Protein AF-A0A2N1PEW1-F1 (afdb_monomer_lite)

Sequence (87 aa):
TYKRVNAIDQVKNEGKSAIPSETSILNAIWTDCYLYYKESDILYKTPMNDDISVTMQCPNPKAFYATEIDDNSGGQVISIIPKEAIK

Structure (mmCIF, N/CA/C/O backbone):
data_AF-A0A2N1PEW1-F1
#
_entry.id   AF-A0A2N1PEW1-F1
#
loop_
_atom_site.group_PDB
_atom_site.id
_atom_site.type_symbol
_atom_site.label_atom_id
_atom_site.label_alt_id
_atom_site.label_comp_id
_atom_site.label_asym_id
_atom_site.label_entity_id
_atom_site.label_seq_id
_atom_site.pdbx_PDB_ins_code
_atom_site.Cartn_x
_atom_site.Cartn_y
_atom_site.Cartn_z
_atom_site.occupancy
_atom_site.B_iso_or_equiv
_atom_site.auth_seq_id
_atom_site.auth_comp_id
_atom_site.auth_asym_id
_atom_site.auth_atom_id
_atom_site.pdbx_PDB_model_num
ATOM 1 N N . THR A 1 1 ? 2.173 5.590 -19.624 1.00 46.44 1 THR A N 1
ATOM 2 C CA . THR A 1 1 ? 3.029 6.736 -19.252 1.00 46.44 1 THR A CA 1
ATOM 3 C C . THR A 1 1 ? 2.825 7.115 -17.801 1.00 46.44 1 THR A C 1
ATOM 5 O O . THR A 1 1 ? 1.685 7.332 -17.441 1.00 46.44 1 THR A O 1
ATOM 8 N N . TYR A 1 2 ? 3.868 7.187 -16.971 1.00 52.62 2 TYR A N 1
ATOM 9 C CA . TYR A 1 2 ? 3.755 7.495 -15.530 1.00 52.62 2 TYR A CA 1
ATOM 10 C C . TYR A 1 2 ? 3.497 8.972 -15.269 1.00 52.62 2 TYR A C 1
ATOM 12 O O . TYR A 1 2 ? 3.995 9.817 -16.001 1.00 52.62 2 TYR A O 1
ATOM 20 N N . LYS A 1 3 ? 2.740 9.300 -14.223 1.00 48.34 3 LYS A N 1
ATOM 21 C CA . LYS A 1 3 ? 2.551 10.684 -13.785 1.00 48.34 3 LYS A CA 1
ATOM 22 C C . LYS A 1 3 ? 3.169 10.835 -12.404 1.00 48.34 3 LYS A C 1
ATOM 24 O O . LYS A 1 3 ? 2.781 10.127 -11.482 1.00 48.34 3 LYS A O 1
ATOM 29 N N . ARG A 1 4 ? 4.102 11.776 -12.245 1.00 52.28 4 ARG A N 1
ATOM 30 C CA . ARG A 1 4 ? 4.428 12.289 -10.912 1.00 52.28 4 ARG A CA 1
ATOM 31 C C . ARG A 1 4 ? 3.231 13.099 -10.438 1.00 52.28 4 ARG A C 1
ATOM 33 O O . ARG A 1 4 ? 2.966 14.180 -10.963 1.00 52.28 4 ARG A O 1
ATOM 40 N N . VAL A 1 5 ? 2.493 12.557 -9.482 1.00 51.91 5 VAL A N 1
ATOM 41 C CA . VAL A 1 5 ? 1.516 13.322 -8.717 1.00 51.91 5 VAL A CA 1
ATOM 42 C C . VAL A 1 5 ? 2.068 13.371 -7.305 1.00 51.91 5 VAL A C 1
ATOM 44 O O . VAL A 1 5 ? 2.016 12.381 -6.585 1.00 51.91 5 VAL A O 1
ATOM 47 N N . ASN A 1 6 ? 2.658 14.501 -6.918 1.0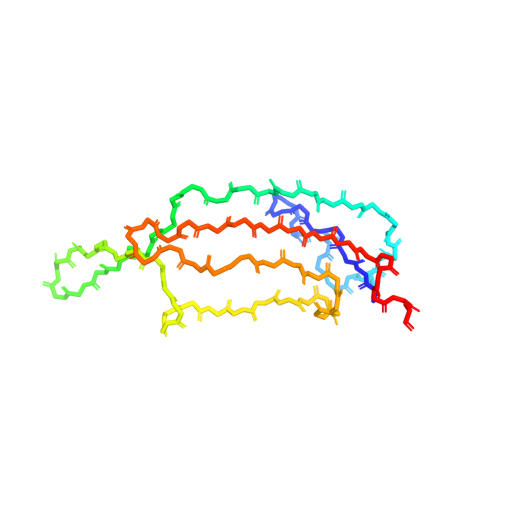0 45.19 6 ASN A N 1
ATOM 48 C CA . ASN A 1 6 ? 2.789 14.771 -5.495 1.00 45.19 6 ASN A CA 1
ATOM 49 C C . ASN A 1 6 ? 1.358 14.946 -4.985 1.00 45.19 6 ASN A C 1
ATOM 51 O O . ASN A 1 6 ? 0.641 15.805 -5.496 1.00 45.19 6 ASN A O 1
ATOM 55 N N . ALA A 1 7 ? 0.941 14.149 -4.001 1.00 51.22 7 ALA A N 1
ATOM 56 C CA . ALA A 1 7 ? -0.385 14.259 -3.384 1.00 51.22 7 ALA A CA 1
ATOM 57 C C . ALA A 1 7 ? -0.692 15.682 -2.853 1.00 51.22 7 ALA A C 1
ATOM 59 O O . ALA A 1 7 ? -1.845 16.026 -2.636 1.00 51.22 7 ALA A O 1
ATOM 60 N N . ILE A 1 8 ? 0.341 16.520 -2.699 1.00 49.31 8 ILE A N 1
ATOM 61 C CA . ILE A 1 8 ? 0.286 17.900 -2.201 1.00 49.31 8 ILE A CA 1
ATOM 62 C C . ILE A 1 8 ? -0.041 18.952 -3.288 1.00 49.31 8 ILE A C 1
ATOM 64 O O . ILE A 1 8 ? -0.454 20.052 -2.936 1.00 49.31 8 ILE A O 1
ATOM 68 N N . ASP A 1 9 ? 0.078 18.657 -4.592 1.00 51.47 9 ASP A N 1
ATOM 69 C CA . ASP A 1 9 ? -0.252 19.624 -5.664 1.00 51.47 9 ASP A CA 1
ATOM 70 C C . ASP A 1 9 ? -1.047 18.971 -6.806 1.00 51.47 9 ASP A C 1
ATOM 72 O O . ASP A 1 9 ? -0.519 18.608 -7.864 1.00 51.47 9 ASP A O 1
ATOM 76 N N . GLN A 1 10 ? -2.3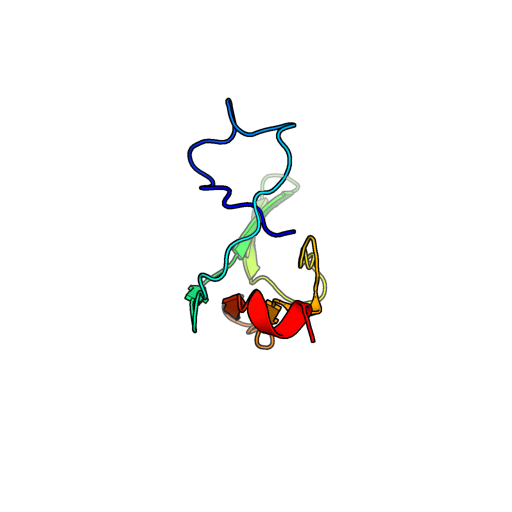48 18.789 -6.564 1.00 56.25 10 GLN A N 1
ATOM 77 C CA . GLN A 1 10 ? -3.297 18.306 -7.573 1.00 56.25 10 GLN A CA 1
ATOM 78 C C . GLN A 1 10 ? -3.893 19.444 -8.424 1.00 56.25 10 GLN A C 1
ATOM 80 O O . GLN A 1 10 ? -4.162 19.247 -9.609 1.00 56.25 10 GLN A O 1
ATOM 85 N N . VAL A 1 11 ? -3.985 20.665 -7.883 1.00 60.47 11 VAL A N 1
ATOM 86 C CA . VAL A 1 11 ? -4.785 21.775 -8.445 1.00 60.47 11 VAL A CA 1
ATOM 87 C C . VAL A 1 11 ? -4.352 22.202 -9.855 1.00 60.47 11 VAL A C 1
ATOM 89 O O . VAL A 1 11 ? -5.191 22.571 -10.671 1.00 60.47 11 VAL A O 1
ATOM 92 N N . LYS A 1 12 ? -3.052 22.156 -10.184 1.00 64.62 12 LYS A N 1
ATOM 93 C CA . LYS A 1 12 ? -2.536 22.573 -11.512 1.00 64.62 12 LYS A CA 1
ATOM 94 C C . LYS A 1 12 ? -2.062 21.420 -12.400 1.00 64.62 12 LYS A C 1
ATOM 96 O O . LYS A 1 12 ? -1.570 21.658 -13.514 1.00 64.62 12 LYS A O 1
ATOM 101 N N . ASN A 1 13 ? -2.160 20.190 -11.900 1.00 63.59 13 ASN A N 1
ATOM 102 C CA . ASN A 1 13 ? -1.644 18.997 -12.564 1.00 63.59 13 ASN A CA 1
ATOM 103 C C . ASN A 1 13 ? -2.767 18.074 -13.065 1.00 63.59 13 ASN A C 1
ATOM 105 O O . ASN A 1 13 ? -2.518 17.225 -13.923 1.00 63.59 13 ASN A O 1
ATOM 109 N N . GLU A 1 14 ? -3.997 18.199 -12.565 1.00 60.56 14 GLU A N 1
ATOM 110 C CA . GLU A 1 14 ? -5.163 17.482 -13.097 1.00 60.56 14 GLU A CA 1
ATOM 111 C C . GLU A 1 14 ? -5.399 17.801 -14.588 1.00 60.56 14 GLU A C 1
ATOM 113 O O . GLU A 1 14 ? -5.237 18.931 -15.040 1.00 60.56 14 GLU A O 1
ATOM 118 N N . GLY A 1 15 ? -5.690 16.770 -15.391 1.00 61.09 15 GLY A N 1
ATOM 119 C CA . GLY A 1 15 ? -5.952 16.889 -16.835 1.00 61.09 15 GLY A CA 1
ATOM 120 C C . GLY A 1 15 ? -4.734 16.957 -17.771 1.00 61.09 15 GLY A C 1
ATOM 121 O O . GLY A 1 15 ? -4.888 16.741 -18.971 1.00 61.09 15 GLY A O 1
ATOM 122 N N . LYS A 1 16 ? -3.513 17.200 -17.270 1.00 67.06 16 LYS A N 1
ATOM 123 C CA . LYS A 1 16 ? -2.304 17.192 -18.118 1.00 67.06 16 LYS A CA 1
ATOM 124 C C . LYS A 1 16 ? -1.837 15.773 -18.445 1.00 67.06 16 LYS A C 1
ATOM 126 O O . LYS A 1 16 ? -1.900 14.880 -17.595 1.00 67.06 16 LYS A O 1
ATOM 131 N N . SER A 1 17 ? -1.307 15.597 -19.659 1.00 64.19 17 SER A N 1
ATOM 132 C CA . SER A 1 17 ? -0.686 14.345 -20.095 1.00 64.19 17 SER A CA 1
ATOM 133 C C . SER A 1 17 ? 0.407 13.917 -19.122 1.00 64.19 17 SER A C 1
ATOM 135 O O . SER A 1 17 ? 1.271 14.708 -18.742 1.00 64.19 17 SER A O 1
ATOM 137 N N . ALA A 1 18 ? 0.372 12.647 -18.731 1.00 66.81 18 ALA A N 1
ATOM 138 C CA . ALA A 1 18 ? 1.440 12.035 -17.960 1.00 66.81 18 ALA A CA 1
ATOM 139 C C . ALA A 1 18 ? 2.771 12.159 -18.730 1.00 66.81 18 ALA A C 1
ATOM 141 O O . ALA A 1 18 ? 2.796 11.955 -19.944 1.00 66.81 18 ALA A O 1
ATOM 142 N N . ILE A 1 19 ? 3.868 12.481 -18.038 1.00 71.19 19 ILE A N 1
ATOM 143 C CA . ILE A 1 19 ? 5.210 12.584 -18.634 1.00 71.19 19 ILE A CA 1
ATOM 144 C C . ILE A 1 19 ? 5.996 11.327 -18.252 1.00 71.19 19 ILE A C 1
ATOM 146 O O . ILE A 1 19 ? 6.173 11.091 -17.055 1.00 71.19 19 ILE A O 1
ATOM 150 N N . PRO A 1 20 ? 6.496 10.531 -19.220 1.00 70.81 20 PRO A N 1
ATOM 151 C CA . PRO A 1 20 ? 7.261 9.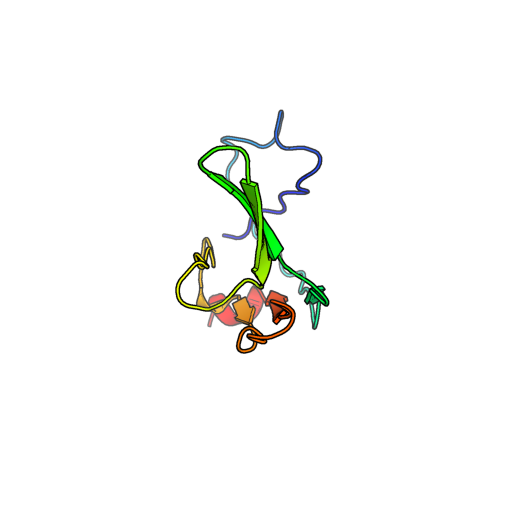332 -18.909 1.00 70.81 20 PRO A CA 1
ATOM 152 C C . PRO A 1 20 ? 8.439 9.670 -17.996 1.00 70.81 20 PRO A C 1
ATOM 154 O O . PRO A 1 20 ? 9.167 10.631 -18.232 1.00 70.81 20 PRO A O 1
ATOM 157 N N . SER A 1 21 ? 8.621 8.877 -16.946 1.00 74.62 21 SER A N 1
ATOM 158 C CA . SER A 1 21 ? 9.758 9.002 -16.044 1.00 74.62 21 SER A CA 1
ATOM 159 C C . SER A 1 21 ? 10.479 7.670 -15.961 1.00 74.62 21 SER A C 1
ATOM 161 O O . SER A 1 21 ? 9.842 6.621 -15.944 1.00 74.62 21 SER A O 1
ATOM 163 N N . GLU A 1 22 ? 11.803 7.734 -15.885 1.00 83.06 22 GLU A N 1
ATOM 164 C CA . GLU A 1 22 ? 12.668 6.585 -15.618 1.00 83.06 22 GLU A CA 1
ATOM 165 C C . GLU A 1 22 ? 12.986 6.407 -14.129 1.00 83.06 22 GLU A C 1
ATOM 167 O O . GLU A 1 22 ? 13.733 5.502 -13.764 1.00 83.06 22 GLU A O 1
ATOM 172 N N . THR A 1 23 ? 12.478 7.290 -13.266 1.00 85.62 23 THR A N 1
ATOM 173 C CA . THR A 1 23 ? 12.781 7.242 -11.837 1.00 85.62 23 THR A CA 1
ATOM 174 C C . THR A 1 23 ? 12.074 6.073 -11.172 1.00 85.62 23 THR A C 1
ATOM 176 O O . THR A 1 23 ? 10.856 5.953 -11.275 1.00 85.62 23 THR A O 1
ATOM 179 N N . SER A 1 24 ? 12.837 5.280 -10.425 1.00 90.19 24 SER A N 1
ATOM 180 C CA . SER A 1 24 ? 12.304 4.209 -9.590 1.00 90.19 24 SER A CA 1
ATOM 181 C C . SER A 1 24 ? 12.139 4.657 -8.141 1.00 90.19 24 SER A C 1
ATOM 183 O O . SER A 1 24 ? 12.932 5.445 -7.624 1.00 90.19 24 SER A O 1
ATOM 185 N N . ILE A 1 25 ? 11.122 4.113 -7.484 1.00 90.50 25 ILE A N 1
ATOM 186 C CA . ILE A 1 25 ? 10.922 4.159 -6.036 1.00 90.50 25 ILE A CA 1
ATOM 187 C C . ILE A 1 25 ? 11.058 2.720 -5.554 1.00 90.50 25 ILE A C 1
ATOM 189 O O . ILE A 1 25 ? 10.397 1.837 -6.093 1.00 90.50 25 ILE A O 1
ATOM 193 N N . LEU A 1 26 ? 11.931 2.475 -4.583 1.00 94.44 26 LEU A N 1
ATOM 194 C CA . LEU A 1 26 ? 12.223 1.129 -4.098 1.00 94.44 26 LEU A CA 1
ATOM 195 C C . LEU A 1 26 ? 11.890 1.042 -2.615 1.00 94.44 26 LEU A C 1
ATOM 197 O O . LEU A 1 26 ? 12.312 1.903 -1.846 1.00 94.44 26 LEU A O 1
ATOM 201 N N . ASN A 1 27 ? 11.177 -0.017 -2.240 1.00 95.12 27 ASN A N 1
ATOM 202 C CA . ASN A 1 27 ? 10.885 -0.389 -0.859 1.00 95.12 27 ASN A CA 1
ATOM 203 C C . ASN A 1 27 ? 10.287 0.757 -0.025 1.00 95.12 27 ASN A C 1
ATOM 205 O O . ASN A 1 27 ? 10.708 0.983 1.107 1.00 95.12 27 ASN A O 1
ATOM 209 N N . ALA A 1 28 ? 9.323 1.501 -0.574 1.00 94.81 28 ALA A N 1
ATOM 210 C CA . ALA A 1 28 ? 8.535 2.420 0.237 1.00 94.81 28 ALA A CA 1
ATOM 211 C C . ALA A 1 28 ? 7.675 1.595 1.202 1.00 94.81 28 ALA A C 1
ATOM 213 O O . ALA A 1 28 ? 6.982 0.676 0.769 1.00 94.81 28 ALA A O 1
ATOM 214 N N . ILE A 1 29 ? 7.744 1.901 2.496 1.00 94.38 29 ILE A N 1
ATOM 215 C CA . ILE A 1 29 ? 7.110 1.096 3.543 1.00 94.38 29 ILE A CA 1
ATOM 216 C C . ILE A 1 29 ? 5.929 1.867 4.121 1.00 94.38 29 ILE A C 1
ATOM 218 O O . ILE A 1 29 ? 6.105 2.939 4.701 1.00 94.38 29 ILE A O 1
ATOM 222 N N . TRP A 1 30 ? 4.741 1.286 4.003 1.00 93.12 30 TRP A N 1
ATOM 223 C CA . TRP A 1 30 ? 3.612 1.589 4.870 1.00 93.12 30 TRP A CA 1
ATOM 224 C C . TRP A 1 30 ? 3.720 0.668 6.078 1.00 93.12 30 TRP A C 1
ATOM 226 O O . TRP A 1 30 ? 3.616 -0.546 5.928 1.00 93.12 30 TRP A O 1
ATOM 236 N N . THR A 1 31 ? 3.996 1.220 7.259 1.00 95.12 31 THR A N 1
ATOM 237 C CA . THR A 1 31 ? 4.103 0.410 8.484 1.00 95.12 31 THR A CA 1
ATOM 238 C C . THR A 1 31 ? 2.733 0.079 9.059 1.00 95.12 31 THR A C 1
ATOM 240 O O . THR A 1 31 ? 2.533 -1.013 9.565 1.00 95.12 31 THR A O 1
ATOM 243 N N . ASP A 1 32 ? 1.802 1.026 8.959 1.00 95.75 32 ASP A N 1
ATOM 244 C CA . ASP A 1 32 ? 0.498 0.999 9.606 1.00 95.75 32 ASP A CA 1
ATOM 245 C C . ASP A 1 32 ? -0.532 1.689 8.706 1.00 95.75 32 ASP A C 1
ATOM 247 O O . ASP A 1 32 ? -0.414 2.886 8.419 1.00 95.75 32 ASP A O 1
ATOM 251 N N . CYS A 1 33 ? -1.559 0.960 8.276 1.00 94.50 33 CYS A N 1
ATOM 252 C CA . CYS A 1 33 ? -2.643 1.486 7.457 1.00 94.50 33 CYS A CA 1
ATOM 253 C C . CYS A 1 33 ? -3.991 1.029 8.017 1.00 94.50 33 CYS A C 1
ATOM 255 O O . CYS A 1 33 ? -4.284 -0.161 8.076 1.00 94.50 33 CYS A O 1
ATOM 257 N N . TYR A 1 34 ? -4.833 1.983 8.414 1.00 95.81 34 TYR A N 1
ATOM 258 C CA . TYR A 1 34 ? -6.122 1.691 9.034 1.00 95.81 34 TYR A CA 1
ATOM 259 C C . TYR A 1 34 ? -7.245 2.490 8.380 1.00 95.81 34 TYR A C 1
ATOM 261 O O . TYR A 1 34 ? -7.110 3.694 8.147 1.00 95.81 34 TYR A O 1
ATOM 269 N N . LEU A 1 35 ? -8.387 1.836 8.174 1.00 93.81 35 LEU A N 1
ATOM 270 C CA . LEU A 1 35 ? -9.657 2.493 7.913 1.00 93.81 35 LEU A CA 1
ATOM 271 C C . LEU A 1 35 ? -10.288 2.924 9.237 1.00 93.81 35 LEU A C 1
ATOM 273 O O . LEU A 1 35 ? -10.541 2.098 10.118 1.00 93.81 35 LEU A O 1
ATOM 277 N N . TYR A 1 36 ? -10.598 4.213 9.341 1.00 95.12 36 TYR A N 1
ATOM 278 C CA . TYR A 1 36 ? -11.457 4.741 10.394 1.00 95.12 36 TYR A CA 1
ATOM 279 C C . TYR A 1 36 ? -12.823 5.059 9.801 1.00 95.12 36 TYR A C 1
ATOM 281 O O . TYR A 1 36 ? -12.919 5.827 8.844 1.00 95.12 36 TYR A O 1
ATOM 289 N N . TYR A 1 37 ? -13.878 4.487 10.371 1.00 93.75 37 TYR A N 1
ATOM 290 C CA . TYR A 1 37 ? -15.250 4.751 9.946 1.00 93.75 37 TYR A CA 1
ATOM 291 C C . TYR A 1 37 ? -16.189 4.792 11.149 1.00 93.75 37 TYR A C 1
ATOM 293 O O . TYR A 1 37 ? -15.889 4.239 12.206 1.00 93.75 37 TYR A O 1
ATOM 301 N N . LYS A 1 38 ? -17.311 5.500 11.001 1.00 97.62 38 LYS A N 1
ATOM 302 C CA . LYS A 1 38 ? -18.292 5.705 12.067 1.00 97.62 38 LYS A CA 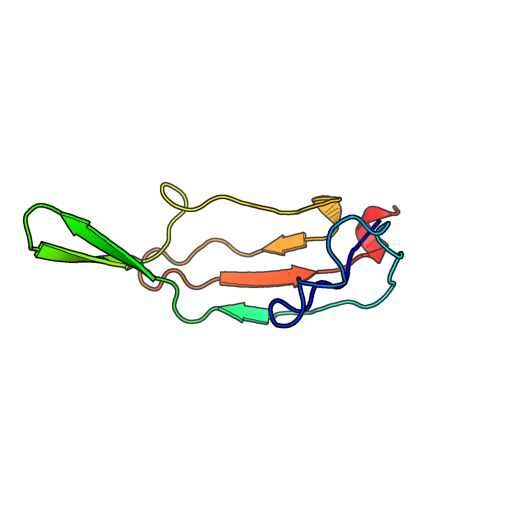1
ATOM 303 C C . LYS A 1 38 ? -19.631 5.106 11.658 1.00 97.62 38 LYS A C 1
ATOM 305 O O . LYS A 1 38 ? -20.163 5.471 10.613 1.00 97.62 38 LYS A O 1
ATOM 310 N N . GLU A 1 39 ? -20.185 4.250 12.504 1.00 96.38 39 GLU A N 1
ATOM 311 C CA . GLU A 1 39 ? -21.504 3.645 12.319 1.00 96.38 39 GLU A CA 1
ATOM 312 C C . GLU A 1 39 ? -22.257 3.671 13.651 1.00 96.38 39 GLU A C 1
ATOM 314 O O . GLU A 1 39 ? -21.699 3.319 14.686 1.00 96.38 39 GLU A O 1
ATOM 319 N N . SER A 1 40 ? -23.511 4.139 13.640 1.00 95.75 40 SER A N 1
ATOM 320 C CA . SER A 1 40 ? -24.354 4.247 14.848 1.00 95.75 40 SER A CA 1
ATOM 321 C C . SER A 1 40 ? -23.651 4.910 16.045 1.00 95.75 40 SER A C 1
ATOM 323 O O . SER A 1 40 ? -23.702 4.428 17.171 1.00 95.75 40 SER A O 1
ATOM 325 N N . ASP A 1 41 ? -22.950 6.013 15.780 1.00 96.25 41 ASP A N 1
ATOM 326 C CA 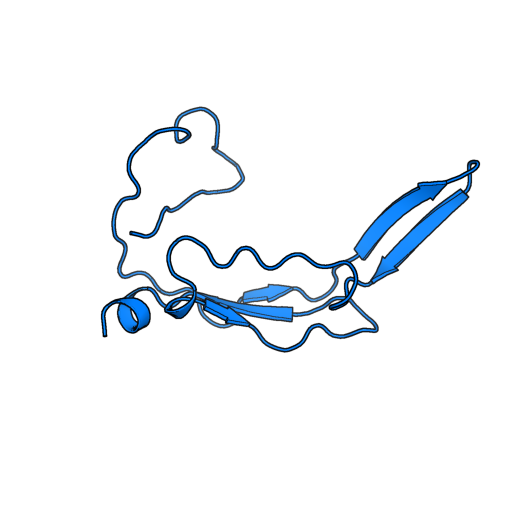. ASP A 1 41 ? -22.140 6.760 16.747 1.00 96.25 41 ASP A CA 1
ATOM 327 C C . ASP A 1 41 ? -20.880 6.082 17.314 1.00 96.25 41 ASP A C 1
ATOM 329 O O . ASP A 1 41 ? -20.125 6.720 18.050 1.00 96.25 41 ASP A O 1
ATOM 333 N N . ILE A 1 42 ? -20.561 4.862 16.880 1.00 97.56 42 ILE A N 1
ATOM 334 C CA . ILE A 1 42 ? -19.348 4.134 17.263 1.00 97.56 42 ILE A CA 1
ATOM 335 C C . ILE A 1 42 ? -18.259 4.357 16.207 1.00 97.56 42 ILE A C 1
ATOM 337 O O . ILE A 1 42 ? -18.501 4.209 15.009 1.00 97.56 42 ILE A O 1
ATOM 341 N N . LEU A 1 43 ? -17.054 4.733 16.649 1.00 97.06 43 LEU A N 1
ATOM 342 C CA . LEU A 1 43 ? -15.871 4.838 15.794 1.00 97.06 43 LEU A CA 1
ATOM 343 C C . LEU A 1 43 ? -15.144 3.491 15.754 1.00 97.06 43 LEU A C 1
ATOM 345 O O . LEU A 1 43 ? -14.682 3.001 16.784 1.00 97.06 43 LEU A O 1
ATOM 349 N N . TYR A 1 44 ? -14.994 2.941 14.558 1.00 96.38 44 TYR A N 1
ATOM 350 C CA . TYR A 1 44 ? -14.256 1.714 14.297 1.00 96.38 44 TYR A CA 1
ATOM 351 C C . TYR A 1 44 ? -12.878 2.036 13.724 1.00 96.38 44 TYR A C 1
ATOM 353 O O . TYR A 1 44 ? -12.712 2.988 12.959 1.00 96.38 44 TYR A O 1
ATOM 361 N N . LYS A 1 45 ? -11.893 1.210 14.085 1.00 96.12 45 LYS A N 1
ATOM 362 C CA . LYS A 1 45 ? -10.541 1.201 13.521 1.00 96.12 45 LYS A CA 1
ATOM 363 C C . LYS A 1 45 ? -10.267 -0.205 13.003 1.00 96.12 45 LYS A C 1
ATOM 365 O O . LYS A 1 45 ? -10.211 -1.136 13.799 1.00 96.12 45 LYS A O 1
ATOM 370 N N . THR A 1 46 ? -10.099 -0.345 11.694 1.00 95.94 46 THR A N 1
ATOM 371 C CA . THR A 1 46 ? -9.860 -1.642 11.041 1.00 95.94 46 THR A CA 1
ATOM 372 C C . THR A 1 46 ? -8.548 -1.573 10.264 1.00 95.94 46 THR A C 1
ATOM 374 O O . THR A 1 46 ? -8.386 -0.613 9.507 1.00 95.94 46 THR A O 1
ATOM 377 N N . PRO A 1 47 ? -7.589 -2.497 10.461 1.00 96.75 47 PRO A N 1
ATOM 378 C CA . PRO A 1 47 ? -6.399 -2.556 9.611 1.00 96.75 47 PRO A CA 1
ATOM 379 C C . PRO A 1 47 ? -6.816 -2.797 8.160 1.00 96.75 47 PRO A C 1
ATOM 381 O O . PRO A 1 47 ? -7.799 -3.494 7.909 1.00 96.75 47 PRO A O 1
ATOM 384 N N . MET A 1 48 ? -6.107 -2.189 7.207 1.00 95.25 48 MET A N 1
ATOM 385 C CA . MET A 1 48 ? -6.312 -2.534 5.802 1.00 95.25 48 MET A CA 1
ATOM 386 C C . MET A 1 48 ? -5.996 -4.006 5.573 1.00 95.25 48 MET A C 1
ATOM 388 O O . MET A 1 48 ? -5.063 -4.542 6.157 1.00 95.25 48 MET A O 1
ATOM 392 N N . ASN A 1 49 ? -6.781 -4.635 4.713 1.00 94.38 49 ASN A N 1
ATOM 393 C CA . ASN A 1 49 ? -6.603 -6.012 4.276 1.00 94.38 49 ASN A CA 1
ATOM 394 C C . ASN A 1 49 ? -7.094 -6.138 2.829 1.00 94.38 49 ASN A C 1
ATOM 396 O O . ASN A 1 49 ? -7.601 -5.171 2.246 1.00 94.38 49 ASN A O 1
ATOM 400 N N . ASP A 1 50 ? -6.948 -7.322 2.249 1.00 91.31 50 ASP A N 1
ATOM 401 C CA . ASP A 1 50 ? -7.307 -7.558 0.851 1.00 91.31 50 ASP A CA 1
ATOM 402 C C . ASP A 1 50 ? -8.813 -7.383 0.570 1.00 91.31 50 ASP A C 1
ATOM 404 O O . ASP A 1 50 ? -9.169 -6.946 -0.523 1.00 91.31 50 ASP A O 1
ATOM 408 N N . ASP A 1 51 ? -9.693 -7.618 1.552 1.00 92.12 51 ASP A N 1
ATOM 409 C CA . ASP A 1 51 ? -11.150 -7.497 1.378 1.00 92.12 51 ASP A CA 1
ATOM 410 C C . ASP A 1 51 ? -11.625 -6.038 1.275 1.00 92.12 51 ASP A C 1
ATOM 412 O O . ASP A 1 51 ? -12.594 -5.742 0.570 1.00 92.12 51 ASP A O 1
ATOM 416 N N . ILE A 1 52 ? -10.974 -5.120 1.999 1.00 91.25 52 ILE A N 1
ATOM 417 C CA . ILE A 1 52 ? -11.378 -3.702 2.068 1.00 91.25 52 ILE A CA 1
ATOM 418 C C . ILE A 1 52 ? -10.459 -2.763 1.282 1.00 91.25 52 ILE A C 1
ATOM 420 O O . ILE A 1 52 ? -10.770 -1.577 1.132 1.00 91.25 52 ILE A O 1
ATOM 424 N N . SER A 1 53 ? -9.325 -3.263 0.791 1.00 89.44 53 SER A N 1
ATOM 425 C CA . SER A 1 53 ? -8.397 -2.482 -0.020 1.00 89.44 53 SER A CA 1
ATOM 426 C C . SER A 1 53 ? -8.815 -2.447 -1.494 1.00 89.44 53 SER A C 1
ATOM 428 O O . SER A 1 53 ? -9.486 -3.333 -2.017 1.00 89.44 53 SER A O 1
ATOM 430 N N . VAL A 1 54 ? -8.404 -1.388 -2.195 1.00 86.00 54 VAL A N 1
ATOM 431 C CA . VAL A 1 54 ? -8.552 -1.281 -3.652 1.00 86.00 54 VAL A CA 1
ATOM 432 C C . VAL A 1 54 ? -7.185 -1.003 -4.254 1.00 86.00 54 VAL A C 1
ATOM 434 O O . VAL A 1 54 ? -6.540 0.000 -3.948 1.00 86.00 54 VAL A O 1
ATOM 437 N N . THR A 1 55 ? -6.737 -1.880 -5.149 1.00 80.94 55 THR A N 1
ATOM 438 C CA . THR A 1 55 ? -5.449 -1.730 -5.826 1.00 80.94 55 THR A CA 1
ATOM 439 C C . THR A 1 55 ? -5.552 -0.748 -6.997 1.00 80.94 55 THR A C 1
ATOM 441 O O . THR A 1 55 ? -6.209 -1.019 -8.000 1.00 80.94 55 THR A O 1
ATOM 444 N N . MET A 1 56 ? -4.847 0.386 -6.914 1.00 81.62 56 MET A N 1
ATOM 445 C CA . MET A 1 56 ? -4.740 1.372 -8.002 1.00 81.62 56 MET A CA 1
ATOM 446 C C . MET A 1 56 ? -3.327 1.416 -8.603 1.00 81.62 56 MET A C 1
ATOM 448 O O . MET A 1 56 ? -2.615 2.416 -8.514 1.00 81.62 56 MET A O 1
ATOM 452 N N . GLN A 1 57 ? -2.912 0.328 -9.251 1.00 85.81 57 GLN A N 1
ATOM 453 C CA . GLN A 1 57 ? -1.622 0.242 -9.948 1.00 85.81 57 GLN A CA 1
ATOM 454 C C . GLN A 1 57 ? -1.720 0.817 -11.368 1.00 85.81 57 GLN A C 1
ATOM 456 O O . GLN A 1 57 ? -1.709 0.113 -12.379 1.00 85.81 57 GLN A O 1
ATOM 461 N N . CYS A 1 58 ? -1.849 2.139 -11.439 1.00 81.00 58 CYS A N 1
ATOM 462 C CA . CYS A 1 58 ? -2.063 2.870 -12.682 1.00 81.00 58 CYS A CA 1
ATOM 463 C C . CYS A 1 58 ? -0.837 3.708 -13.080 1.00 81.00 58 CYS A C 1
ATOM 465 O O . CYS A 1 58 ? -0.085 4.175 -12.226 1.00 81.00 58 CYS A O 1
ATOM 467 N N . PRO A 1 59 ? -0.642 3.986 -14.381 1.00 76.12 59 PRO A N 1
ATOM 468 C CA . PRO A 1 59 ? -1.448 3.524 -15.514 1.00 76.12 59 PRO A CA 1
ATOM 469 C C . PRO A 1 59 ? -0.956 2.210 -16.130 1.00 76.12 59 PRO A C 1
ATOM 471 O O . PRO A 1 59 ? -1.561 1.736 -17.084 1.00 76.12 59 PRO A O 1
ATOM 474 N N . ASN A 1 60 ? 0.152 1.643 -15.646 1.00 85.06 60 ASN A N 1
ATOM 475 C CA . ASN A 1 60 ? 0.613 0.325 -16.068 1.00 85.06 60 ASN A CA 1
ATOM 476 C C . ASN A 1 60 ? 0.935 -0.516 -14.823 1.00 85.06 60 ASN A C 1
ATOM 478 O O . ASN A 1 60 ? 1.881 -0.165 -14.114 1.00 85.06 60 ASN A O 1
ATOM 482 N N . PRO A 1 61 ? 0.197 -1.609 -14.569 1.00 87.00 61 PRO A N 1
ATOM 483 C CA . PRO A 1 61 ? 0.382 -2.416 -13.369 1.00 87.00 61 PRO A CA 1
ATOM 484 C C . PRO A 1 61 ? 1.740 -3.120 -13.324 1.00 87.00 61 PRO A C 1
ATOM 486 O O . PRO A 1 61 ? 2.280 -3.319 -12.245 1.00 87.00 61 PRO A O 1
ATOM 489 N N . LYS A 1 62 ? 2.372 -3.385 -14.480 1.00 89.44 62 LYS A N 1
ATOM 490 C CA . LYS A 1 62 ? 3.715 -3.993 -14.552 1.00 89.44 62 LYS A CA 1
ATOM 491 C C . LYS A 1 62 ? 4.820 -3.141 -13.921 1.00 89.44 62 LYS A C 1
ATOM 493 O O . LYS A 1 62 ? 5.944 -3.602 -13.783 1.00 89.44 62 LYS A O 1
ATOM 498 N N . ALA A 1 63 ? 4.535 -1.880 -13.617 1.00 89.81 63 ALA A N 1
ATOM 499 C CA . ALA A 1 63 ? 5.489 -0.985 -12.981 1.00 89.81 63 ALA A CA 1
ATOM 500 C C . ALA A 1 63 ? 5.501 -1.101 -11.460 1.00 89.81 63 ALA A C 1
ATOM 502 O O . ALA A 1 63 ? 6.334 -0.460 -10.830 1.00 89.81 63 ALA A O 1
ATOM 503 N N . PHE A 1 64 ? 4.535 -1.796 -10.867 1.00 91.44 64 PHE A N 1
ATOM 504 C CA . PHE A 1 64 ? 4.317 -1.79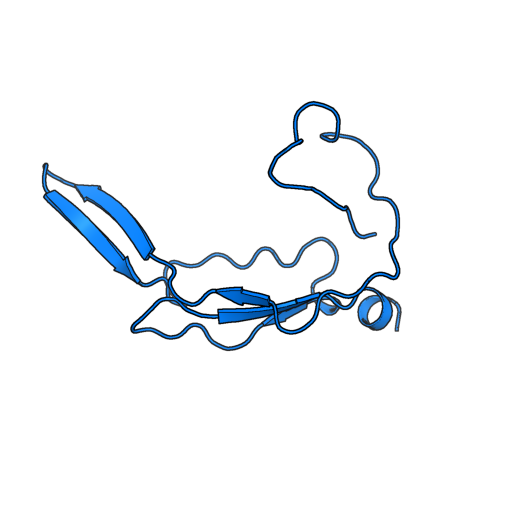9 -9.431 1.00 91.44 64 PHE A CA 1
ATOM 505 C C . PHE A 1 64 ? 4.616 -3.182 -8.871 1.00 91.44 64 PHE A C 1
ATOM 507 O O . PHE A 1 64 ? 4.145 -4.190 -9.389 1.00 91.44 64 PHE A O 1
ATOM 514 N N . TYR A 1 65 ? 5.362 -3.201 -7.775 1.00 93.44 65 TYR A N 1
ATOM 515 C CA . TYR A 1 65 ? 5.619 -4.395 -6.985 1.00 93.44 65 TYR A CA 1
ATOM 516 C C . TYR A 1 65 ? 5.197 -4.088 -5.562 1.00 93.44 65 TYR A C 1
ATOM 518 O O . TYR A 1 65 ? 5.771 -3.200 -4.934 1.00 93.44 65 TYR A O 1
ATOM 526 N N . ALA A 1 66 ? 4.181 -4.787 -5.079 1.00 93.31 66 ALA A N 1
ATOM 527 C CA . ALA A 1 66 ? 3.691 -4.653 -3.720 1.00 93.31 66 ALA A CA 1
ATOM 528 C C . ALA A 1 66 ? 3.745 -6.020 -3.033 1.00 93.31 66 ALA A C 1
ATOM 530 O O . ALA A 1 66 ? 3.476 -7.036 -3.675 1.00 93.31 66 ALA A O 1
ATOM 531 N N . THR A 1 67 ? 4.129 -6.049 -1.759 1.00 94.75 67 THR A N 1
ATOM 532 C CA . THR A 1 67 ? 3.984 -7.250 -0.927 1.00 94.75 67 THR A CA 1
ATOM 533 C C . THR A 1 67 ? 2.514 -7.489 -0.589 1.00 94.75 67 THR A C 1
ATOM 535 O O . THR A 1 67 ? 1.672 -6.616 -0.807 1.00 94.75 67 THR A O 1
ATOM 538 N N . GLU A 1 68 ? 2.213 -8.646 -0.007 1.00 94.19 68 GLU A N 1
ATOM 539 C CA . GLU A 1 68 ? 0.936 -8.866 0.680 1.00 94.19 68 GLU A CA 1
ATOM 540 C C . GLU A 1 68 ? 0.729 -7.806 1.776 1.00 94.19 68 GLU A C 1
ATOM 542 O O . GLU A 1 68 ? 1.701 -7.227 2.290 1.00 94.19 68 GLU A O 1
ATOM 547 N N . ILE A 1 69 ? -0.537 -7.515 2.070 1.00 95.19 69 ILE A N 1
ATOM 548 C CA . ILE A 1 69 ? -0.930 -6.611 3.150 1.00 95.19 69 ILE A CA 1
ATOM 549 C C . ILE A 1 69 ? -0.864 -7.399 4.463 1.00 95.19 69 ILE A C 1
ATOM 551 O O . ILE A 1 69 ? -1.380 -8.508 4.547 1.00 95.19 69 ILE A O 1
ATOM 555 N N . ASP A 1 70 ? -0.222 -6.850 5.494 1.00 95.88 70 ASP A N 1
ATOM 556 C CA . ASP A 1 70 ? -0.247 -7.459 6.829 1.00 95.88 70 ASP A CA 1
ATOM 557 C C . ASP A 1 70 ? -1.615 -7.240 7.484 1.00 95.88 70 ASP A C 1
ATOM 559 O O . ASP A 1 70 ? -1.938 -6.119 7.866 1.00 95.88 70 ASP A O 1
ATOM 563 N N . ASP A 1 71 ? -2.381 -8.311 7.688 1.00 94.88 71 ASP A N 1
ATOM 564 C CA . ASP A 1 71 ? -3.725 -8.267 8.283 1.00 94.88 71 ASP A CA 1
ATOM 565 C C . ASP A 1 71 ? -3.783 -7.630 9.683 1.00 94.88 71 ASP A C 1
ATOM 567 O O . ASP A 1 71 ? -4.849 -7.197 10.127 1.00 94.88 71 ASP A O 1
ATOM 571 N N . ASN A 1 72 ? -2.660 -7.558 10.408 1.00 95.56 72 ASN A N 1
ATOM 572 C CA . ASN A 1 72 ? -2.634 -6.974 11.751 1.00 95.56 72 ASN A CA 1
ATOM 573 C C . ASN A 1 72 ? -2.452 -5.453 11.732 1.00 95.56 72 ASN A C 1
ATOM 575 O O . ASN A 1 72 ? -3.048 -4.749 12.550 1.00 95.56 72 ASN A O 1
ATOM 579 N N . SER A 1 73 ? -1.610 -4.948 10.829 1.00 96.31 73 SER A N 1
ATOM 580 C CA . SER A 1 73 ? -1.210 -3.534 10.780 1.00 96.31 73 SER A CA 1
ATOM 581 C C . SER A 1 73 ? -1.751 -2.783 9.562 1.00 96.31 73 SER A C 1
ATOM 583 O O . SER A 1 73 ? -1.748 -1.553 9.544 1.00 96.31 73 SER A O 1
ATOM 585 N N . GLY A 1 74 ? -2.200 -3.499 8.533 1.00 95.31 74 GLY A N 1
ATOM 586 C CA . GLY A 1 74 ? -2.426 -2.986 7.184 1.00 95.31 74 GLY A CA 1
ATOM 587 C C . GLY A 1 74 ? -1.147 -2.558 6.465 1.00 95.31 74 GLY A C 1
ATOM 588 O O . GLY A 1 74 ? -1.212 -1.821 5.479 1.00 95.31 74 GLY A O 1
ATOM 589 N N . GLY A 1 75 ? 0.021 -2.946 6.980 1.00 96.00 75 GLY A N 1
ATOM 590 C CA . GLY A 1 75 ? 1.316 -2.583 6.426 1.00 96.00 75 GLY A CA 1
ATOM 591 C C . GLY A 1 75 ? 1.584 -3.237 5.070 1.00 96.00 75 GLY A C 1
ATOM 592 O O . GLY A 1 75 ? 1.116 -4.337 4.785 1.00 96.00 75 GLY A O 1
ATOM 593 N N . GLN A 1 76 ? 2.357 -2.554 4.227 1.00 95.38 76 GLN A N 1
ATOM 594 C CA . GLN A 1 76 ? 2.729 -3.033 2.896 1.00 95.38 76 GLN A CA 1
ATOM 595 C C . GLN A 1 76 ? 4.026 -2.371 2.418 1.00 95.38 76 GLN A C 1
ATOM 597 O O . GLN A 1 76 ? 4.257 -1.179 2.641 1.00 95.38 76 GLN A O 1
ATOM 602 N N . VAL A 1 77 ? 4.862 -3.120 1.698 1.00 96.00 77 VAL A N 1
ATOM 603 C CA . VAL A 1 77 ? 6.030 -2.574 0.998 1.00 96.00 77 VAL A CA 1
ATOM 604 C C . VAL A 1 77 ? 5.706 -2.423 -0.482 1.00 96.00 77 VAL A C 1
ATOM 606 O O . VAL A 1 77 ? 5.254 -3.372 -1.116 1.00 96.00 77 VAL A O 1
ATOM 609 N N . ILE A 1 78 ? 5.960 -1.239 -1.042 1.00 94.00 78 ILE A N 1
ATOM 610 C CA . ILE A 1 78 ? 5.649 -0.900 -2.432 1.00 94.00 78 ILE A CA 1
ATOM 611 C C . ILE A 1 78 ? 6.895 -0.356 -3.136 1.00 94.00 78 ILE A C 1
ATOM 613 O O . ILE A 1 78 ? 7.570 0.557 -2.658 1.00 94.00 78 ILE A O 1
ATOM 617 N N . SER A 1 79 ? 7.170 -0.886 -4.322 1.00 94.31 79 SER A N 1
ATOM 618 C CA . SER A 1 79 ? 8.152 -0.367 -5.270 1.00 94.31 79 SER A CA 1
ATOM 619 C C . SER A 1 79 ? 7.470 0.016 -6.581 1.00 94.31 79 SER A C 1
ATOM 621 O O . SER A 1 79 ? 6.524 -0.633 -7.024 1.00 94.31 79 SER A O 1
ATOM 623 N N . ILE A 1 80 ? 7.968 1.075 -7.215 1.00 91.69 80 ILE A N 1
ATOM 624 C CA . ILE A 1 80 ? 7.509 1.575 -8.511 1.00 91.69 80 ILE A CA 1
ATOM 625 C C . ILE A 1 80 ? 8.724 1.623 -9.433 1.00 91.69 80 ILE A C 1
ATOM 627 O O . ILE A 1 80 ? 9.634 2.426 -9.225 1.00 91.69 80 ILE A O 1
ATOM 631 N N . ILE A 1 81 ? 8.744 0.769 -10.452 1.00 91.69 81 ILE A N 1
ATOM 632 C CA . ILE A 1 81 ? 9.845 0.591 -11.399 1.00 91.69 81 ILE A CA 1
ATOM 633 C C . ILE A 1 81 ? 9.314 0.798 -12.830 1.00 91.69 81 ILE A C 1
ATOM 635 O O . ILE A 1 81 ? 8.981 -0.152 -13.539 1.00 91.69 81 ILE A O 1
ATOM 639 N N . PRO A 1 82 ? 9.252 2.055 -13.311 1.00 85.62 82 PRO A N 1
ATOM 640 C CA . PRO A 1 82 ? 8.724 2.393 -14.634 1.00 85.62 82 PRO A CA 1
ATOM 641 C C . PRO A 1 82 ? 9.332 1.638 -15.821 1.00 85.62 82 PRO A C 1
ATOM 643 O O . PRO A 1 82 ? 8.632 1.386 -16.803 1.00 85.62 82 PRO A O 1
ATOM 646 N N . LYS A 1 83 ? 10.629 1.305 -15.748 1.00 81.19 83 LYS A N 1
ATOM 647 C CA . LYS A 1 83 ? 11.377 0.663 -16.842 1.00 81.19 83 LYS A CA 1
ATOM 648 C C . LYS A 1 83 ? 10.900 -0.756 -17.139 1.00 81.19 83 LYS A C 1
ATOM 650 O O . LYS A 1 83 ? 10.938 -1.170 -18.293 1.00 81.19 83 LYS A O 1
ATOM 655 N N . GLU A 1 84 ? 10.443 -1.494 -16.132 1.00 74.69 84 GLU A N 1
ATOM 656 C CA . GLU A 1 84 ? 10.029 -2.894 -16.308 1.00 74.69 84 GLU A CA 1
ATOM 657 C C . GLU A 1 84 ? 8.710 -3.025 -17.061 1.00 74.69 84 GLU A C 1
ATOM 659 O O . GLU A 1 84 ? 8.462 -4.015 -17.735 1.00 74.69 84 GLU A O 1
ATOM 664 N N . ALA A 1 85 ? 7.914 -1.967 -17.064 1.00 67.75 85 ALA A N 1
ATOM 665 C CA . ALA A 1 85 ? 6.661 -1.914 -17.790 1.00 67.75 85 ALA A CA 1
ATOM 666 C C . ALA A 1 85 ? 6.791 -1.632 -19.297 1.00 67.75 85 ALA A C 1
ATOM 668 O O . ALA A 1 85 ? 5.778 -1.638 -20.000 1.00 67.75 85 ALA A O 1
ATOM 669 N N . ILE A 1 86 ? 8.000 -1.299 -19.766 1.00 60.88 86 ILE A N 1
ATOM 670 C CA . ILE A 1 86 ? 8.320 -1.026 -21.178 1.00 60.88 86 ILE A CA 1
ATOM 671 C C . ILE A 1 86 ? 8.900 -2.286 -21.861 1.00 60.88 86 ILE A C 1
ATOM 673 O O . ILE A 1 86 ? 9.001 -2.314 -23.085 1.00 60.88 86 ILE A O 1
ATOM 677 N N . LYS A 1 87 ? 9.246 -3.331 -21.090 1.00 54.94 87 LYS A N 1
ATOM 678 C CA . LYS A 1 87 ? 9.619 -4.659 -21.604 1.00 54.94 87 LYS A CA 1
ATOM 679 C C . LYS A 1 87 ? 8.386 -5.485 -21.982 1.00 54.94 87 LYS A C 1
ATOM 681 O O . LYS A 1 87 ? 8.497 -6.205 -22.993 1.00 54.94 87 LYS A O 1
#

pLDDT: mean 82.78, std 16.04, range [45.19, 97.62]

Secondary structure (DSSP, 8-state):
------TT--TTTTTSPPPP----EEEEEE---EEEEEETTEEEEEE--TTT------S-GGGEEEPPP-TTT--EEEEE-GGGGG-

Radius of gyration: 15.85 Å; chains: 1; bounding box: 37×31×39 Å

Foldseek 3Di:
DAAPDPVVDPPPVPPDDGDQDQDKDFFDKDQAAWDWDADPNDIDTAADAPVPDDDDCPDAVQQKDKDHQDRVGSMITIMGGRVRSVD